Protein AF-A0A256YDT6-F1 (afdb_monomer_lite)

Secondary structure (DSSP, 8-state):
-HHHHHHHHHHHHHHHHHHHHHHHHTT--HHHHHHHHHHHHHHHHHHHHH-HHHHHHHHT-

pLDDT: mean 90.19, std 9.32, range [54.25, 98.06]

Foldseek 3Di:
DVVQLVVVLVVLVVVLVVVLVVCVVVVPDPVVNVVVSVVSVVVNVCCNVPNCVVVCVVVVD

Structure (mmCIF, N/CA/C/O backbone):
data_AF-A0A256YDT6-F1
#
_entry.id   AF-A0A256YDT6-F1
#
loop_
_atom_site.group_PDB
_atom_site.id
_atom_site.type_symbol
_atom_site.label_atom_id
_atom_site.label_alt_id
_atom_site.label_comp_id
_atom_site.label_asym_id
_atom_site.label_entity_id
_atom_site.label_seq_id
_atom_site.pdbx_PDB_ins_code
_atom_site.Cartn_x
_atom_site.Cartn_y
_atom_site.Cartn_z
_atom_site.occupancy
_atom_site.B_iso_or_equiv
_atom_site.auth_seq_id
_atom_site.auth_comp_id
_atom_site.auth_asym_id
_atom_site.auth_atom_id
_atom_site.pdbx_PDB_model_num
ATOM 1 N N . MET A 1 1 ? 10.418 6.387 -19.178 1.00 54.25 1 MET A N 1
ATOM 2 C CA . MET A 1 1 ? 10.554 5.383 -18.096 1.00 54.25 1 MET A CA 1
ATOM 3 C C . MET A 1 1 ? 10.635 5.973 -16.682 1.00 54.25 1 MET A C 1
ATOM 5 O O . MET A 1 1 ? 9.973 5.438 -15.807 1.00 54.25 1 MET A O 1
ATOM 9 N N . GLY A 1 2 ? 11.376 7.060 -16.405 1.00 62.31 2 GLY A N 1
ATOM 10 C CA . GLY A 1 2 ? 11.399 7.655 -15.047 1.00 62.31 2 GLY A CA 1
ATOM 11 C C . GLY A 1 2 ? 10.096 8.355 -14.615 1.00 62.31 2 GLY A C 1
ATOM 12 O O . GL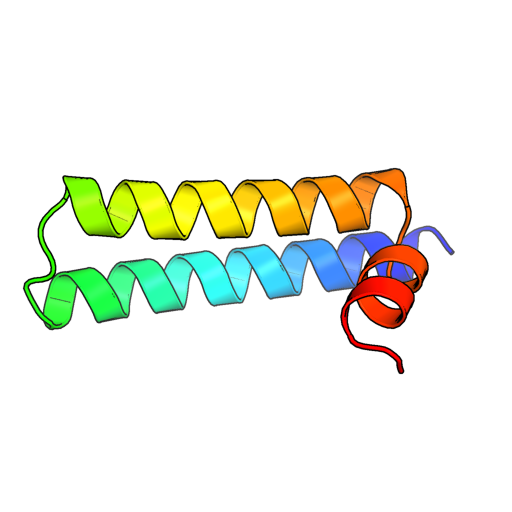Y A 1 2 ? 9.703 8.273 -13.455 1.00 62.31 2 GLY A O 1
ATOM 13 N N . CYS A 1 3 ? 9.395 8.998 -15.556 1.00 76.00 3 CYS A N 1
ATOM 14 C CA . CYS A 1 3 ? 8.178 9.775 -15.277 1.00 76.00 3 CYS A CA 1
ATOM 15 C C . CYS A 1 3 ? 6.975 8.896 -14.877 1.00 76.00 3 CYS A C 1
ATOM 17 O O . CYS A 1 3 ? 6.280 9.211 -13.917 1.00 76.00 3 CYS A O 1
ATOM 19 N N . GLU A 1 4 ? 6.775 7.755 -15.543 1.00 79.06 4 GLU A N 1
ATOM 20 C CA . GLU A 1 4 ? 5.652 6.838 -15.276 1.00 79.06 4 GLU A CA 1
ATOM 21 C C . GLU A 1 4 ? 5.745 6.202 -13.884 1.00 79.06 4 GLU A C 1
ATOM 23 O O . GLU A 1 4 ? 4.752 6.138 -13.162 1.00 79.06 4 GLU A O 1
ATOM 28 N N . LYS A 1 5 ? 6.951 5.798 -13.457 1.00 80.38 5 LYS A N 1
ATOM 29 C CA . LYS A 1 5 ? 7.173 5.285 -12.096 1.00 80.38 5 LYS A CA 1
ATOM 30 C C . LYS A 1 5 ? 6.836 6.340 -11.043 1.00 80.38 5 LYS A C 1
ATOM 32 O O . LYS A 1 5 ? 6.153 6.032 -10.072 1.00 80.38 5 LYS A O 1
ATOM 37 N N . ALA A 1 6 ? 7.269 7.584 -11.252 1.00 85.62 6 ALA A N 1
ATOM 38 C CA . ALA A 1 6 ? 6.972 8.684 -10.339 1.00 85.62 6 ALA A CA 1
ATOM 39 C C . ALA A 1 6 ? 5.4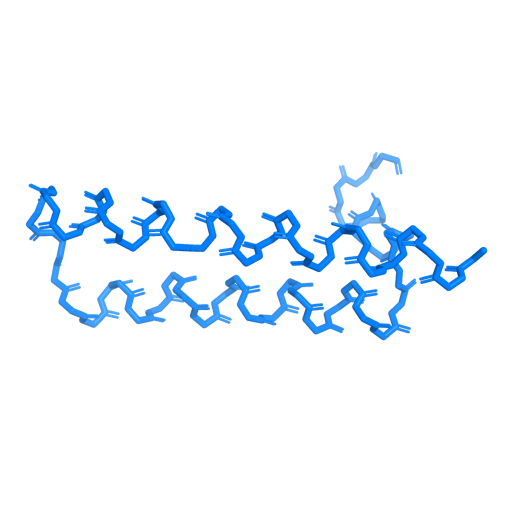64 8.983 -10.267 1.00 85.62 6 ALA A C 1
ATOM 41 O O . ALA A 1 6 ? 4.920 9.153 -9.179 1.00 85.62 6 ALA A O 1
ATOM 42 N N . GLN A 1 7 ? 4.772 8.983 -11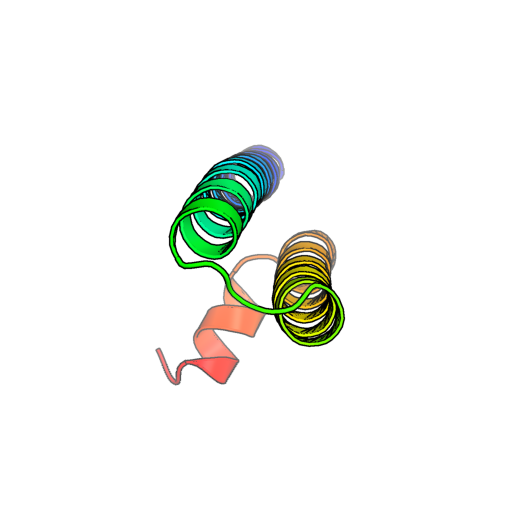.410 1.00 88.62 7 GLN A N 1
ATOM 43 C CA . GLN A 1 7 ? 3.319 9.165 -11.460 1.00 88.62 7 GLN A CA 1
ATOM 44 C C . GLN A 1 7 ? 2.572 8.053 -10.713 1.00 88.62 7 GLN A C 1
ATOM 46 O O . GLN A 1 7 ? 1.661 8.346 -9.941 1.00 88.62 7 GLN A O 1
ATOM 51 N N . LEU A 1 8 ? 2.977 6.791 -10.883 1.00 88.50 8 LEU A N 1
ATOM 52 C CA . LEU A 1 8 ? 2.368 5.664 -10.173 1.00 88.50 8 LEU A CA 1
ATOM 53 C C . LEU A 1 8 ? 2.576 5.753 -8.658 1.00 88.50 8 LEU A C 1
ATOM 55 O O . LEU A 1 8 ? 1.636 5.518 -7.904 1.00 88.50 8 LEU A O 1
ATOM 59 N N . VAL A 1 9 ? 3.769 6.147 -8.205 1.00 91.06 9 VAL A N 1
ATOM 60 C CA . VAL A 1 9 ? 4.039 6.361 -6.774 1.00 91.06 9 VAL A CA 1
ATOM 61 C C . VAL A 1 9 ? 3.125 7.445 -6.201 1.00 91.06 9 VAL A C 1
ATOM 63 O O . VAL A 1 9 ? 2.491 7.218 -5.174 1.00 91.06 9 VAL A O 1
ATOM 66 N N . LEU A 1 10 ? 2.970 8.579 -6.893 1.00 93.44 10 LEU A N 1
ATOM 67 C CA . LEU A 1 10 ? 2.072 9.657 -6.460 1.00 93.44 10 LEU A CA 1
ATOM 68 C C . LEU A 1 10 ? 0.606 9.206 -6.375 1.00 93.44 10 LEU A C 1
ATOM 70 O O . LEU A 1 10 ? -0.114 9.601 -5.454 1.00 93.44 10 LEU A O 1
ATOM 74 N N . ILE A 1 11 ? 0.158 8.370 -7.316 1.00 93.62 11 ILE A N 1
ATOM 75 C CA . ILE A 1 11 ? -1.186 7.780 -7.286 1.00 93.62 11 ILE A CA 1
ATOM 76 C C . ILE A 1 11 ? -1.335 6.871 -6.062 1.00 93.62 11 ILE A C 1
ATOM 78 O O . ILE A 1 11 ? -2.332 6.982 -5.348 1.00 93.62 11 ILE A O 1
ATOM 82 N N . ILE A 1 12 ? -0.348 6.015 -5.788 1.00 94.12 12 ILE A N 1
ATOM 83 C CA . ILE A 1 12 ? -0.370 5.110 -4.633 1.00 94.12 12 ILE A CA 1
ATOM 84 C C . ILE A 1 12 ? -0.435 5.908 -3.326 1.00 94.12 12 ILE A C 1
ATOM 86 O O . ILE A 1 12 ? -1.314 5.644 -2.512 1.00 94.12 12 ILE A O 1
ATOM 90 N N . GLU A 1 13 ? 0.386 6.948 -3.158 1.00 95.06 13 GLU A N 1
ATOM 91 C CA . GLU A 1 13 ? 0.346 7.822 -1.973 1.00 95.06 13 GLU A CA 1
ATOM 92 C C . GLU A 1 13 ? -0.993 8.563 -1.824 1.00 95.06 13 GLU A C 1
ATOM 94 O O . GLU A 1 13 ? -1.499 8.785 -0.719 1.00 95.06 13 GLU A O 1
ATOM 99 N N . HIS A 1 14 ? -1.597 8.989 -2.937 1.00 96.06 14 HIS A N 1
ATOM 100 C CA . HIS A 1 14 ? -2.927 9.593 -2.912 1.00 96.06 14 HIS A CA 1
ATOM 101 C C . HIS A 1 14 ? -3.994 8.594 -2.439 1.00 96.06 14 HIS A C 1
ATOM 103 O O . HIS A 1 14 ? -4.841 8.942 -1.610 1.00 96.06 14 HIS A O 1
ATOM 109 N N . VAL A 1 15 ? -3.949 7.360 -2.944 1.00 95.75 15 VAL A N 1
ATOM 110 C CA . VAL A 1 15 ? -4.863 6.279 -2.554 1.00 95.75 15 VAL A CA 1
ATOM 111 C C . VAL A 1 15 ? -4.659 5.890 -1.090 1.00 95.75 15 VAL A C 1
ATOM 113 O O . VAL A 1 15 ? -5.647 5.779 -0.366 1.00 95.75 15 VAL A O 1
ATOM 116 N N . GLU A 1 16 ? -3.411 5.773 -0.633 1.00 96.62 16 GLU A N 1
ATOM 117 C CA . GLU A 1 16 ? -3.038 5.475 0.754 1.00 96.62 16 GLU A CA 1
ATOM 118 C C . GLU A 1 16 ? -3.700 6.449 1.738 1.00 96.62 16 GLU A C 1
ATOM 120 O O . GLU A 1 16 ? -4.462 6.034 2.613 1.00 96.62 16 GLU A O 1
ATOM 125 N N . ARG A 1 17 ? -3.523 7.763 1.528 1.00 96.94 17 ARG A N 1
ATOM 126 C CA . ARG A 1 17 ? -4.119 8.811 2.380 1.00 96.94 17 ARG A CA 1
ATOM 127 C C . ARG A 1 17 ? -5.648 8.753 2.408 1.00 96.94 17 ARG A C 1
ATOM 129 O O . ARG A 1 17 ? -6.277 8.979 3.450 1.00 96.94 17 ARG A O 1
ATOM 136 N N . ARG A 1 18 ? -6.277 8.461 1.263 1.00 97.44 18 ARG A N 1
ATOM 137 C CA . ARG A 1 18 ? -7.742 8.336 1.165 1.00 97.44 18 ARG A CA 1
ATOM 138 C C . ARG A 1 18 ? -8.252 7.083 1.862 1.00 97.44 18 ARG A C 1
ATOM 140 O O . ARG A 1 18 ? -9.282 7.158 2.536 1.00 97.44 18 ARG A O 1
ATOM 147 N N . LEU A 1 19 ? -7.549 5.962 1.723 1.00 96.88 19 LEU A N 1
ATOM 148 C CA . LEU A 1 19 ? -7.869 4.718 2.414 1.00 96.88 19 LEU A CA 1
ATOM 149 C C . LEU A 1 19 ? -7.723 4.891 3.919 1.00 96.88 19 LEU A C 1
ATOM 151 O O . LEU A 1 19 ? -8.679 4.608 4.632 1.00 96.88 19 LEU A O 1
ATOM 155 N N . GLU A 1 20 ? -6.613 5.446 4.404 1.00 97.06 20 GLU A N 1
ATOM 156 C CA . GLU A 1 20 ? -6.416 5.712 5.831 1.00 97.06 20 GLU A CA 1
ATOM 157 C C . GLU A 1 20 ? -7.562 6.554 6.410 1.00 97.06 20 GLU A C 1
ATOM 159 O O . GLU A 1 20 ? -8.172 6.192 7.420 1.00 97.06 20 GLU A O 1
ATOM 164 N N . SER A 1 21 ? -7.914 7.645 5.726 1.00 97.62 21 SER A N 1
ATOM 165 C CA . SER A 1 21 ? -9.018 8.525 6.121 1.00 97.62 21 SER A CA 1
ATOM 166 C C . SER A 1 21 ? -10.360 7.787 6.153 1.00 97.62 21 SER A C 1
ATOM 168 O O . SER A 1 21 ? -11.148 7.964 7.084 1.00 97.62 21 SER A O 1
ATOM 170 N N . LYS A 1 22 ? -10.629 6.935 5.156 1.00 97.81 22 LYS A N 1
ATOM 171 C CA . LYS A 1 22 ? -11.850 6.122 5.095 1.00 97.81 22 LYS A CA 1
ATOM 172 C C . LYS A 1 22 ? -11.881 5.079 6.213 1.00 97.81 22 LYS A C 1
ATOM 174 O O . LYS A 1 22 ? -12.899 4.960 6.884 1.00 97.81 22 LYS A O 1
ATOM 179 N N . MET A 1 23 ? -10.775 4.382 6.466 1.00 98.06 23 MET A N 1
ATOM 180 C CA . MET A 1 23 ? -10.667 3.386 7.533 1.00 98.06 23 MET A CA 1
ATOM 181 C C . MET A 1 23 ? -10.844 4.011 8.923 1.00 98.06 23 MET A C 1
ATOM 183 O O . MET A 1 23 ? -11.526 3.433 9.766 1.00 98.06 23 MET A O 1
ATOM 187 N N . LYS A 1 24 ? -10.299 5.216 9.153 1.00 97.31 24 LYS A N 1
ATOM 188 C CA . LYS A 1 24 ? -10.539 5.991 10.384 1.00 97.31 24 LYS A CA 1
ATOM 189 C C . LYS A 1 24 ? -12.024 6.312 10.567 1.00 97.31 24 LYS A C 1
ATOM 191 O O . LYS A 1 24 ? -12.560 6.081 11.645 1.00 97.31 24 LYS A O 1
ATOM 196 N N . ARG A 1 25 ? -12.703 6.787 9.514 1.00 98.00 25 ARG A N 1
ATOM 197 C CA . ARG A 1 25 ? -14.150 7.092 9.547 1.00 98.00 25 ARG A CA 1
ATOM 198 C C . ARG A 1 25 ? -15.021 5.862 9.790 1.00 98.00 25 ARG A C 1
ATOM 200 O O . ARG A 1 25 ? -16.062 5.981 10.420 1.00 98.00 25 ARG A O 1
ATOM 207 N N . LEU A 1 26 ? -14.596 4.702 9.296 1.00 97.81 26 LEU A N 1
ATOM 208 C CA . LEU A 1 26 ? -15.282 3.426 9.503 1.00 97.81 26 LEU A CA 1
ATOM 209 C C . LEU A 1 26 ? -15.003 2.803 10.880 1.00 97.81 26 LEU A C 1
ATOM 211 O O . LEU A 1 26 ? -15.513 1.726 11.164 1.00 97.81 26 LEU A O 1
ATOM 215 N N . GLY A 1 27 ? -14.188 3.443 11.725 1.00 97.44 27 GLY A N 1
ATOM 216 C CA . GLY A 1 27 ? -13.855 2.917 13.048 1.00 97.44 27 GLY A CA 1
ATOM 217 C C . GLY A 1 27 ? -12.979 1.662 13.010 1.00 97.44 27 GLY A C 1
ATOM 218 O O . GLY A 1 27 ? -12.944 0.925 13.990 1.00 97.44 27 GLY A O 1
ATOM 219 N N . ILE A 1 28 ? -12.263 1.406 11.905 1.00 97.75 28 ILE A N 1
ATOM 220 C CA . ILE A 1 28 ? -11.379 0.239 11.799 1.00 97.75 28 ILE A CA 1
ATOM 221 C C . ILE A 1 28 ? -10.264 0.358 12.850 1.00 97.75 28 ILE A C 1
ATOM 223 O O . ILE A 1 28 ? -9.610 1.408 12.889 1.00 97.75 28 ILE A O 1
ATOM 227 N N . PRO A 1 29 ? -10.014 -0.677 13.672 1.00 97.81 29 PRO A N 1
ATOM 228 C CA . PRO A 1 29 ? -8.958 -0.685 14.683 1.00 97.81 29 PRO A CA 1
ATOM 229 C C . PRO A 1 29 ? -7.575 -0.327 14.129 1.00 97.81 29 PRO A C 1
ATOM 231 O O . PRO A 1 29 ? -7.235 -0.662 12.995 1.00 97.81 29 PRO A O 1
ATOM 234 N N . GLU A 1 30 ? -6.748 0.350 14.929 1.00 96.00 30 GLU A N 1
ATOM 235 C CA . GLU A 1 30 ? -5.441 0.842 14.472 1.00 96.00 30 GLU A CA 1
ATOM 236 C C . GLU A 1 30 ? -4.520 -0.272 13.964 1.00 96.00 30 GLU A C 1
ATOM 238 O O . GLU A 1 30 ? -3.860 -0.082 12.946 1.00 96.00 30 GLU A O 1
ATOM 243 N N . ASN A 1 31 ? -4.505 -1.432 14.623 1.00 96.81 31 ASN A N 1
ATOM 244 C CA . ASN A 1 31 ? -3.711 -2.585 14.196 1.00 96.81 31 ASN A CA 1
ATOM 245 C C . ASN A 1 31 ? -4.094 -3.044 12.781 1.00 96.81 31 ASN A C 1
ATOM 247 O O . ASN A 1 31 ? -3.217 -3.189 11.936 1.00 96.81 31 ASN A O 1
ATOM 251 N N . GLN A 1 32 ? -5.393 -3.150 12.485 1.00 97.31 32 GLN A N 1
ATOM 252 C CA . GLN A 1 32 ? -5.876 -3.512 11.149 1.00 97.31 32 GLN A CA 1
ATOM 253 C C . GLN A 1 32 ? -5.553 -2.424 10.116 1.00 97.31 32 GLN A C 1
ATOM 255 O O . GLN A 1 32 ? -5.139 -2.727 9.000 1.00 97.31 32 GLN A O 1
ATOM 260 N N . ARG A 1 33 ? -5.675 -1.138 10.481 1.00 97.12 33 ARG A N 1
ATOM 261 C CA . ARG A 1 33 ? -5.269 -0.037 9.587 1.00 97.12 33 ARG A CA 1
ATOM 262 C C . ARG A 1 33 ? -3.780 -0.104 9.260 1.00 97.12 33 ARG A C 1
ATOM 264 O O . ARG A 1 33 ? -3.416 0.082 8.105 1.00 97.12 33 ARG A O 1
ATOM 271 N N . ARG A 1 34 ? -2.928 -0.371 10.255 1.00 96.06 34 ARG A N 1
ATOM 272 C CA . ARG A 1 34 ? -1.478 -0.516 10.062 1.00 96.06 34 ARG A CA 1
ATOM 273 C C . ARG A 1 34 ? -1.150 -1.681 9.135 1.00 96.06 34 ARG A C 1
ATOM 275 O O . ARG A 1 34 ? -0.312 -1.507 8.262 1.00 96.06 34 ARG A O 1
ATOM 282 N N . GLU A 1 35 ? -1.817 -2.824 9.286 1.00 96.81 35 GLU A N 1
ATOM 283 C CA . GLU A 1 35 ? -1.656 -3.965 8.373 1.00 96.81 35 GLU A CA 1
ATOM 284 C C . GLU A 1 35 ? -1.949 -3.574 6.920 1.00 96.81 35 GLU A C 1
ATOM 286 O O . GLU A 1 35 ? -1.129 -3.830 6.040 1.00 96.81 35 GLU A O 1
ATOM 291 N N . VAL A 1 36 ? -3.056 -2.863 6.679 1.00 96.25 36 VAL A N 1
ATOM 292 C CA . VAL A 1 36 ? -3.405 -2.374 5.335 1.00 96.25 36 VAL A CA 1
ATO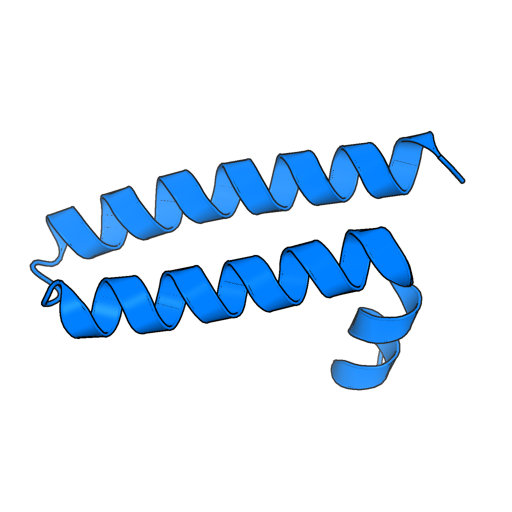M 293 C C . VAL A 1 36 ? -2.366 -1.384 4.798 1.00 96.25 36 VAL A C 1
ATOM 295 O O . VAL A 1 36 ? -1.954 -1.499 3.646 1.00 96.25 36 VAL A O 1
ATOM 298 N N . LEU A 1 37 ? -1.919 -0.421 5.610 1.00 95.81 37 LEU A N 1
ATOM 299 C CA . LEU A 1 37 ? -0.921 0.568 5.183 1.00 95.81 37 LEU A CA 1
ATOM 300 C C . LEU A 1 37 ? 0.437 -0.074 4.872 1.00 95.81 37 LEU A C 1
ATOM 302 O O . LEU A 1 37 ? 1.074 0.295 3.890 1.00 95.81 37 LEU A O 1
ATOM 306 N N . MET A 1 38 ? 0.860 -1.075 5.650 1.00 96.38 38 MET A N 1
ATOM 307 C CA . MET A 1 38 ? 2.083 -1.830 5.363 1.00 96.38 38 MET A CA 1
ATOM 308 C C . MET A 1 38 ? 2.001 -2.566 4.024 1.00 96.38 38 MET A C 1
ATOM 310 O O . MET A 1 38 ? 2.994 -2.627 3.302 1.00 96.38 38 MET A O 1
ATOM 314 N N . GLU A 1 39 ? 0.837 -3.111 3.673 1.00 95.19 39 GLU A N 1
ATOM 315 C CA . GLU A 1 39 ? 0.655 -3.770 2.381 1.00 95.19 39 GLU A CA 1
ATOM 316 C C . GLU A 1 39 ? 0.716 -2.765 1.219 1.00 95.19 39 GLU A C 1
ATOM 318 O O . GLU A 1 39 ? 1.389 -3.010 0.218 1.00 95.19 39 GLU A O 1
ATOM 323 N N . ILE A 1 40 ? 0.117 -1.580 1.378 1.00 95.38 40 ILE A N 1
ATOM 324 C CA . ILE A 1 40 ? 0.236 -0.489 0.395 1.00 95.38 40 ILE A CA 1
ATOM 325 C C . ILE A 1 40 ? 1.700 -0.053 0.233 1.00 95.38 40 ILE A C 1
ATOM 327 O O . ILE A 1 40 ? 2.165 0.137 -0.893 1.00 95.38 40 ILE A O 1
ATOM 331 N N . GLU A 1 41 ? 2.457 0.036 1.328 1.00 95.19 41 GLU A N 1
ATOM 332 C CA . GLU A 1 41 ? 3.885 0.363 1.299 1.00 95.19 41 GLU A CA 1
ATOM 333 C C . GLU A 1 41 ? 4.699 -0.691 0.525 1.00 95.19 41 GLU A C 1
ATOM 335 O O . GLU A 1 41 ? 5.602 -0.350 -0.245 1.00 95.19 41 GLU A O 1
ATOM 340 N N . ARG A 1 42 ? 4.366 -1.983 0.661 1.00 93.56 42 ARG A N 1
ATOM 341 C CA . ARG A 1 42 ? 4.993 -3.063 -0.127 1.00 93.56 42 ARG A CA 1
ATOM 342 C C . ARG A 1 42 ? 4.700 -2.925 -1.617 1.00 93.56 42 ARG A C 1
ATOM 344 O O . ARG A 1 42 ? 5.619 -3.065 -2.430 1.00 93.56 42 ARG A O 1
ATOM 351 N N . ILE A 1 43 ? 3.460 -2.600 -1.981 1.00 91.00 43 ILE A N 1
ATOM 352 C CA . ILE A 1 43 ? 3.072 -2.346 -3.375 1.00 91.00 43 ILE A CA 1
ATOM 353 C C . ILE A 1 43 ? 3.855 -1.146 -3.923 1.00 91.00 43 ILE A C 1
ATOM 355 O O . ILE A 1 43 ? 4.465 -1.241 -4.989 1.00 91.00 43 ILE A O 1
ATOM 359 N N . LYS A 1 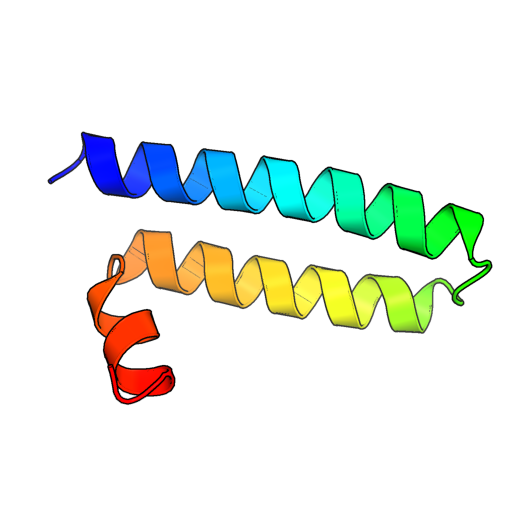44 ? 3.929 -0.042 -3.169 1.00 92.69 44 LYS A N 1
ATOM 360 C CA . LYS A 1 44 ? 4.697 1.157 -3.544 1.00 92.69 44 LYS A CA 1
ATOM 361 C C . LYS A 1 44 ? 6.168 0.830 -3.809 1.00 92.69 44 LYS A C 1
ATOM 363 O O . LYS A 1 44 ? 6.705 1.195 -4.854 1.00 92.69 44 LYS A O 1
ATOM 368 N N . ASN A 1 45 ? 6.803 0.079 -2.909 1.00 92.00 45 ASN A N 1
ATOM 369 C CA . ASN A 1 45 ? 8.192 -0.356 -3.062 1.00 92.00 45 ASN A CA 1
ATOM 370 C C . ASN A 1 45 ? 8.396 -1.266 -4.282 1.00 92.00 45 ASN A C 1
ATOM 372 O O . ASN A 1 45 ? 9.405 -1.149 -4.983 1.00 92.00 45 ASN A O 1
ATOM 376 N N . THR A 1 46 ? 7.423 -2.127 -4.580 1.00 90.69 46 THR A N 1
ATOM 377 C CA . THR A 1 46 ? 7.430 -2.980 -5.776 1.00 90.69 46 THR A CA 1
ATOM 378 C C . THR A 1 46 ? 7.388 -2.137 -7.051 1.00 90.69 46 THR A C 1
ATOM 380 O O . THR A 1 46 ? 8.207 -2.357 -7.945 1.00 90.69 46 THR A O 1
ATOM 383 N N . VAL A 1 47 ? 6.536 -1.106 -7.111 1.00 89.50 47 VAL A N 1
ATOM 384 C CA . VAL A 1 47 ? 6.483 -0.166 -8.247 1.00 89.50 47 VAL A CA 1
ATOM 385 C C . VAL A 1 47 ? 7.775 0.626 -8.403 1.00 89.50 47 VAL A C 1
ATOM 387 O O . VAL A 1 47 ? 8.271 0.779 -9.519 1.00 89.50 47 VAL A O 1
ATOM 390 N N . ILE A 1 48 ? 8.355 1.116 -7.308 1.00 89.19 48 ILE A N 1
ATOM 391 C CA . ILE A 1 48 ? 9.622 1.859 -7.354 1.00 89.19 48 ILE A CA 1
ATOM 392 C C . ILE A 1 48 ? 10.721 0.973 -7.952 1.00 89.19 48 ILE A C 1
ATOM 394 O O . ILE A 1 48 ? 11.414 1.368 -8.897 1.00 89.19 48 ILE A O 1
ATOM 398 N N . LYS A 1 49 ? 10.845 -0.255 -7.437 1.00 88.75 49 LYS A N 1
ATOM 399 C CA . LYS A 1 49 ? 11.924 -1.172 -7.800 1.00 88.75 49 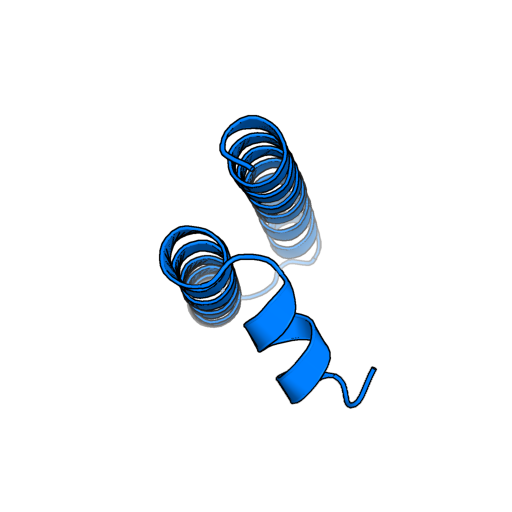LYS A CA 1
ATOM 400 C C . LYS A 1 49 ? 11.750 -1.756 -9.201 1.00 88.75 49 LYS A C 1
ATOM 402 O O . LYS A 1 49 ? 12.678 -1.704 -10.005 1.00 88.75 49 LYS A O 1
ATOM 407 N N . TYR A 1 50 ? 10.562 -2.257 -9.517 1.00 87.81 50 TYR A N 1
ATOM 408 C CA . TYR A 1 50 ? 10.319 -3.055 -10.721 1.00 87.81 50 TYR A CA 1
ATOM 409 C C . TYR A 1 50 ? 9.414 -2.366 -11.749 1.00 87.81 50 TYR A C 1
ATOM 411 O O . TYR A 1 50 ? 9.273 -2.859 -12.860 1.00 87.81 50 TYR A O 1
ATOM 419 N N . GLY A 1 51 ? 8.834 -1.206 -11.432 1.00 84.31 51 GLY A N 1
ATOM 420 C CA . GLY A 1 51 ? 7.788 -0.610 -12.263 1.00 84.31 51 GLY A CA 1
ATOM 421 C C . GLY A 1 51 ? 6.480 -1.398 -12.188 1.00 84.31 51 GLY A C 1
ATOM 422 O O . GLY A 1 51 ? 6.268 -2.199 -11.279 1.00 84.31 51 GLY A O 1
ATOM 423 N N . ILE A 1 52 ? 5.589 -1.161 -13.150 1.00 84.88 52 ILE A N 1
ATOM 424 C CA . ILE A 1 52 ? 4.263 -1.795 -13.177 1.00 84.88 52 ILE A CA 1
ATOM 425 C C . ILE A 1 52 ? 4.292 -3.259 -13.637 1.00 84.88 52 ILE A C 1
ATOM 427 O O . ILE A 1 52 ? 3.370 -4.007 -13.334 1.00 84.88 52 ILE A O 1
ATOM 431 N N . GLU A 1 53 ? 5.366 -3.693 -14.300 1.00 84.81 53 GLU A N 1
ATOM 432 C CA . GLU A 1 53 ? 5.502 -5.043 -14.869 1.00 84.81 53 GLU A CA 1
ATOM 433 C C . GLU A 1 53 ? 5.338 -6.147 -13.819 1.00 84.81 53 GLU A C 1
ATOM 435 O O . GLU A 1 53 ? 4.719 -7.180 -14.070 1.00 84.81 53 GLU A O 1
ATOM 440 N N . GLN A 1 54 ? 5.881 -5.934 -12.617 1.00 81.06 54 GLN A N 1
ATOM 441 C CA . GLN A 1 54 ? 5.767 -6.911 -11.539 1.00 81.06 54 GLN A CA 1
ATOM 442 C C . GLN A 1 54 ? 4.331 -7.014 -11.014 1.00 81.06 54 GLN A C 1
ATOM 444 O O . GLN A 1 54 ? 3.857 -8.118 -10.764 1.00 81.06 54 GLN A O 1
ATOM 449 N N . ILE A 1 55 ? 3.623 -5.885 -10.931 1.00 82.19 55 ILE A N 1
ATOM 450 C CA . ILE A 1 55 ? 2.204 -5.858 -10.559 1.00 82.19 55 ILE A CA 1
ATOM 451 C C . ILE A 1 55 ? 1.358 -6.545 -11.632 1.00 82.19 55 ILE A C 1
ATOM 453 O O . ILE A 1 55 ? 0.483 -7.336 -11.301 1.00 82.19 55 ILE A O 1
ATOM 457 N N . GLN A 1 56 ? 1.628 -6.294 -12.914 1.00 84.81 56 GLN A N 1
ATOM 458 C CA . GLN A 1 56 ? 0.927 -6.962 -14.017 1.00 84.81 56 GLN A CA 1
ATOM 459 C C . GLN A 1 56 ? 1.081 -8.486 -13.938 1.00 84.81 56 GLN A C 1
ATOM 461 O O . GLN A 1 56 ? 0.085 -9.207 -13.992 1.00 84.81 56 GLN A O 1
ATOM 466 N N . ARG A 1 57 ? 2.300 -8.977 -13.662 1.00 86.81 57 ARG A N 1
ATOM 467 C CA . ARG A 1 57 ? 2.552 -10.407 -13.419 1.00 86.81 57 ARG A CA 1
ATOM 468 C C . ARG A 1 57 ? 1.745 -10.969 -12.247 1.00 86.81 57 ARG A C 1
ATOM 470 O O . ARG A 1 57 ? 1.168 -12.046 -12.380 1.00 86.81 57 ARG A O 1
ATOM 477 N N . GLU A 1 58 ? 1.686 -10.261 -11.119 1.00 81.56 58 GLU A N 1
ATOM 478 C CA . GLU A 1 58 ? 0.896 -10.670 -9.946 1.00 81.56 58 GLU A CA 1
ATOM 479 C C . GLU A 1 58 ? -0.611 -10.693 -10.239 1.00 81.56 58 GLU A C 1
ATOM 481 O O . GLU A 1 58 ? -1.319 -11.599 -9.796 1.00 81.56 58 GLU A O 1
ATOM 486 N N . LEU A 1 59 ? -1.091 -9.746 -11.048 1.00 82.12 59 LEU A N 1
ATOM 487 C CA . LEU A 1 59 ? -2.484 -9.653 -11.487 1.00 82.12 59 LEU A CA 1
ATOM 488 C C . LEU A 1 59 ? -2.838 -10.611 -12.639 1.00 82.12 59 LEU A C 1
ATOM 490 O O . LEU A 1 59 ? -4.010 -10.698 -13.002 1.00 82.12 59 LEU A O 1
ATOM 494 N N . LYS A 1 60 ? -1.863 -11.348 -13.194 1.00 82.00 60 LYS A N 1
ATOM 495 C CA . LYS A 1 60 ? -2.006 -12.174 -14.412 1.00 82.00 60 LYS A CA 1
ATOM 496 C C . LYS A 1 60 ? -2.549 -11.383 -15.613 1.00 82.00 60 LYS A C 1
ATOM 498 O O . LYS A 1 60 ? -3.315 -11.926 -16.411 1.00 82.00 60 LYS A O 1
ATOM 503 N N . MET A 1 61 ? -2.179 -10.107 -15.702 1.00 59.34 61 MET A N 1
ATOM 504 C CA . MET A 1 61 ? -2.540 -9.182 -16.781 1.00 59.34 61 MET A CA 1
ATOM 505 C C . MET A 1 61 ? -1.358 -8.905 -17.702 1.00 59.34 61 MET A C 1
ATOM 507 O O . MET A 1 61 ? -0.203 -8.999 -17.228 1.00 59.34 61 MET A O 1
#

Radius of gyration: 13.03 Å; chains: 1; bounding box: 27×22×33 Å

Sequence (61 aa):
MGCEKAQLVLIIEHVERRLESKMKRLGIPENQRREVLMEIERIKNTVIKYGIEQIQRELKM